Protein AF-I4AQH6-F1 (afdb_monomer)

Structure (mmCIF, N/CA/C/O backbone):
data_AF-I4AQH6-F1
#
_entry.id   AF-I4AQH6-F1
#
loop_
_atom_site.group_PDB
_atom_site.id
_atom_site.type_symbol
_atom_site.label_atom_id
_atom_site.label_alt_id
_atom_site.label_comp_id
_atom_site.label_asym_id
_atom_site.label_entity_id
_atom_site.label_seq_id
_atom_site.pdbx_PDB_ins_code
_atom_site.Cartn_x
_atom_site.Cartn_y
_atom_site.Cartn_z
_atom_site.occupancy
_atom_site.B_iso_or_equiv
_atom_site.auth_seq_id
_atom_site.auth_comp_id
_atom_site.auth_asym_id
_atom_site.auth_atom_id
_atom_site.pdbx_PDB_model_num
ATOM 1 N N . MET A 1 1 ? -13.083 14.950 5.891 1.00 58.75 1 MET A N 1
ATOM 2 C CA . MET A 1 1 ? -11.987 13.967 6.076 1.00 58.75 1 MET A CA 1
ATOM 3 C C . MET A 1 1 ? -12.298 12.579 5.491 1.00 58.75 1 MET A C 1
ATOM 5 O O . MET A 1 1 ? -11.581 12.139 4.607 1.00 58.75 1 MET A O 1
ATOM 9 N N . ILE A 1 2 ? -13.398 11.913 5.881 1.00 62.19 2 ILE A N 1
ATOM 10 C CA . ILE A 1 2 ? -13.753 10.538 5.436 1.00 62.19 2 ILE A CA 1
ATOM 11 C C . ILE A 1 2 ? -13.864 10.368 3.904 1.00 62.19 2 ILE A C 1
ATOM 13 O O . ILE A 1 2 ? -13.381 9.383 3.350 1.00 62.19 2 ILE A O 1
ATOM 17 N N . LYS A 1 3 ? -14.486 11.324 3.201 1.00 75.75 3 LYS A N 1
ATOM 18 C CA . LYS A 1 3 ? -14.618 11.276 1.731 1.00 75.75 3 LYS A CA 1
ATOM 19 C C . LYS A 1 3 ? -13.281 11.512 1.011 1.00 75.75 3 LYS A C 1
ATOM 21 O O . LYS A 1 3 ? -13.058 10.948 -0.052 1.00 75.75 3 LYS A O 1
ATOM 26 N N . PHE A 1 4 ? -12.388 12.285 1.629 1.00 87.19 4 PHE A N 1
ATOM 27 C CA . PHE A 1 4 ? -11.117 12.707 1.046 1.00 87.19 4 PHE A CA 1
ATOM 28 C C . PHE A 1 4 ? -10.113 11.552 0.945 1.00 87.19 4 PHE A C 1
ATOM 30 O O . PHE A 1 4 ? -9.586 11.310 -0.130 1.00 87.19 4 PHE A O 1
ATOM 37 N N . ILE A 1 5 ? -9.939 10.751 2.006 1.00 88.81 5 ILE A N 1
ATOM 38 C CA . ILE A 1 5 ? -9.031 9.583 1.974 1.00 88.81 5 ILE A CA 1
ATOM 39 C C . ILE A 1 5 ? -9.484 8.555 0.934 1.00 88.81 5 ILE A C 1
ATOM 41 O O . ILE A 1 5 ? -8.667 8.014 0.197 1.00 88.81 5 ILE A O 1
ATOM 45 N N . LYS A 1 6 ? -10.797 8.297 0.836 1.00 89.62 6 LYS A N 1
ATOM 46 C CA . LYS A 1 6 ? -11.338 7.402 -0.199 1.00 89.62 6 LYS A CA 1
ATOM 47 C C . LYS A 1 6 ? -10.998 7.921 -1.598 1.00 89.62 6 LYS A C 1
ATOM 49 O O . LYS A 1 6 ? -10.620 7.124 -2.447 1.00 89.62 6 LYS A O 1
ATOM 54 N N . PHE A 1 7 ? -11.159 9.223 -1.823 1.00 93.19 7 PHE A N 1
ATOM 55 C CA . PHE A 1 7 ? -10.843 9.857 -3.098 1.00 93.19 7 PHE A CA 1
ATOM 56 C C . PHE A 1 7 ? -9.350 9.757 -3.428 1.00 93.19 7 PHE A C 1
ATOM 58 O O . PHE A 1 7 ? -9.018 9.274 -4.504 1.00 93.19 7 PHE A O 1
ATOM 65 N N . ILE A 1 8 ? -8.463 10.096 -2.485 1.00 94.50 8 ILE A N 1
ATOM 66 C CA . ILE A 1 8 ? -7.010 9.983 -2.684 1.00 94.50 8 ILE A CA 1
ATOM 67 C C . ILE A 1 8 ? -6.600 8.538 -2.965 1.00 94.50 8 ILE A C 1
ATOM 69 O O . ILE A 1 8 ? -5.790 8.305 -3.851 1.00 94.50 8 ILE A O 1
ATOM 73 N N . TRP A 1 9 ? -7.168 7.560 -2.257 1.00 95.69 9 TRP A N 1
ATOM 74 C CA . TRP A 1 9 ? -6.870 6.149 -2.512 1.00 95.69 9 TRP A CA 1
ATOM 75 C C . TRP A 1 9 ? -7.305 5.699 -3.913 1.00 95.69 9 TRP A C 1
ATOM 77 O O . TRP A 1 9 ? -6.558 5.006 -4.595 1.00 95.69 9 TRP A O 1
ATOM 87 N N . MET A 1 10 ? -8.481 6.122 -4.389 1.00 94.56 10 MET A N 1
ATOM 88 C CA . MET A 1 10 ? -8.888 5.834 -5.772 1.00 94.56 10 MET A CA 1
ATOM 89 C C . MET A 1 10 ? -7.960 6.522 -6.778 1.00 94.56 10 MET A C 1
ATOM 91 O O . MET A 1 10 ? -7.575 5.913 -7.770 1.00 94.56 10 MET A O 1
ATOM 95 N N . PHE A 1 11 ? -7.562 7.765 -6.506 1.00 96.12 11 PHE A N 1
ATOM 96 C CA . PHE A 1 11 ? -6.622 8.484 -7.356 1.00 96.12 11 PHE A CA 1
ATOM 97 C C . PHE A 1 11 ? -5.243 7.811 -7.386 1.00 96.12 11 PHE A C 1
ATOM 99 O O . PHE A 1 11 ? -4.671 7.669 -8.460 1.00 96.12 11 PHE A O 1
ATOM 106 N N . SER A 1 12 ? -4.731 7.322 -6.251 1.00 96.38 12 SER A N 1
ATOM 107 C CA . SER A 1 12 ? -3.444 6.617 -6.211 1.00 96.38 12 SER A CA 1
ATOM 108 C C . SER A 1 12 ? -3.482 5.289 -6.967 1.00 96.38 12 SER A C 1
ATOM 110 O O . SER A 1 12 ? -2.489 4.931 -7.590 1.00 96.38 12 SER A O 1
ATOM 112 N N . MET A 1 13 ? -4.625 4.589 -6.968 1.00 95.62 13 MET A N 1
ATOM 113 C CA . MET A 1 13 ? -4.847 3.399 -7.801 1.00 95.62 13 MET A CA 1
ATOM 114 C C . MET A 1 13 ? -4.785 3.726 -9.295 1.00 95.62 13 MET A C 1
ATOM 116 O O . MET A 1 13 ? -4.137 3.017 -10.062 1.00 95.62 13 MET A O 1
ATOM 120 N N . VAL A 1 14 ? -5.446 4.807 -9.716 1.00 96.44 14 VAL A N 1
ATOM 121 C CA . VAL A 1 14 ? -5.401 5.258 -11.115 1.00 96.44 14 VAL A CA 1
ATOM 122 C C . VAL A 1 14 ? -3.989 5.703 -11.491 1.00 96.44 14 VAL A C 1
ATOM 124 O O . VAL A 1 14 ? -3.516 5.353 -12.566 1.00 96.44 14 VAL A O 1
ATOM 127 N N . ALA A 1 15 ? -3.294 6.411 -10.599 1.00 96.69 15 ALA A N 1
ATOM 128 C CA . ALA A 1 15 ? -1.926 6.862 -10.825 1.00 96.69 15 ALA A CA 1
ATOM 129 C C . ALA A 1 15 ? -0.957 5.685 -11.013 1.00 96.69 15 ALA A C 1
ATOM 131 O O . ALA A 1 15 ? -0.252 5.649 -12.017 1.00 96.69 15 ALA A O 1
ATOM 132 N N . VAL A 1 16 ? -0.969 4.687 -10.116 1.00 96.88 16 VAL A N 1
ATOM 133 C CA . VAL A 1 16 ? -0.085 3.514 -10.255 1.00 96.88 16 VAL A CA 1
ATOM 134 C C . VAL A 1 16 ? -0.420 2.694 -11.500 1.00 96.88 16 VAL A C 1
ATOM 136 O O . VAL A 1 16 ? 0.485 2.201 -12.166 1.00 96.88 16 VAL A O 1
ATOM 139 N N . MET A 1 17 ? -1.702 2.604 -11.872 1.00 96.62 17 MET A N 1
ATOM 140 C CA . MET A 1 17 ? -2.105 1.963 -13.124 1.00 96.62 17 MET A CA 1
ATOM 141 C C . MET A 1 17 ? -1.610 2.742 -14.347 1.00 96.62 17 MET A C 1
ATOM 143 O O . MET A 1 17 ? -1.132 2.142 -15.304 1.00 96.62 17 MET A O 1
ATOM 147 N N . GLY A 1 18 ? -1.691 4.073 -14.311 1.00 96.06 18 GLY A N 1
ATOM 148 C CA . GLY A 1 18 ? -1.161 4.944 -15.356 1.00 96.06 18 GLY A CA 1
ATOM 149 C C . GLY A 1 18 ? 0.347 4.772 -15.534 1.00 96.06 18 GLY A C 1
ATOM 150 O O . GLY A 1 18 ? 0.801 4.611 -16.663 1.00 96.06 18 GLY A O 1
ATOM 151 N N . VAL A 1 19 ? 1.103 4.721 -14.431 1.00 94.81 19 VAL A N 1
ATOM 152 C CA . VAL A 1 19 ? 2.546 4.426 -14.455 1.00 94.81 19 VAL A CA 1
ATOM 153 C C . VAL A 1 19 ? 2.799 3.043 -15.051 1.00 94.81 19 VAL A C 1
ATOM 155 O O . VAL A 1 19 ? 3.571 2.929 -15.991 1.00 94.81 19 VAL A O 1
ATOM 158 N N . LEU A 1 20 ? 2.097 2.000 -14.599 1.00 96.12 20 LEU A N 1
ATOM 159 C CA . LEU A 1 20 ? 2.279 0.644 -15.126 1.00 96.12 20 LEU A CA 1
ATOM 160 C C . LEU A 1 20 ? 1.974 0.538 -16.634 1.00 96.12 20 LEU A C 1
ATOM 162 O O . LEU A 1 20 ? 2.688 -0.145 -17.370 1.00 96.12 20 LEU A O 1
ATOM 166 N N . LEU A 1 21 ? 0.925 1.214 -17.111 1.00 95.62 21 LEU A N 1
ATOM 167 C CA . LEU A 1 21 ? 0.605 1.283 -18.540 1.00 95.62 21 LEU A CA 1
ATOM 168 C C . LEU A 1 21 ? 1.678 2.043 -19.322 1.00 95.62 21 LEU A C 1
ATOM 170 O O . LEU A 1 21 ? 2.024 1.633 -20.427 1.00 95.62 21 LEU A O 1
ATOM 174 N N . TYR A 1 22 ? 2.219 3.116 -18.749 1.00 93.62 22 TYR A N 1
ATOM 175 C CA . TYR A 1 22 ? 3.315 3.875 -19.340 1.00 93.62 22 TYR A CA 1
ATOM 176 C C . TYR A 1 22 ? 4.602 3.043 -19.446 1.00 93.62 22 TYR A C 1
ATOM 178 O O . TYR A 1 22 ? 5.214 3.010 -20.517 1.00 93.62 22 TYR A O 1
ATOM 186 N N . GLU A 1 23 ? 4.952 2.279 -18.406 1.00 91.06 23 GLU A N 1
ATOM 187 C CA . GLU A 1 23 ? 6.053 1.304 -18.442 1.00 91.06 23 GLU A CA 1
ATOM 188 C C . GLU A 1 23 ? 5.858 0.289 -19.578 1.00 91.06 23 GLU A C 1
ATOM 190 O O . GLU A 1 23 ? 6.778 -0.012 -20.342 1.00 91.06 23 GLU A O 1
ATOM 195 N N . ASN A 1 24 ? 4.622 -0.182 -19.769 1.00 91.44 24 ASN A N 1
ATOM 196 C CA . ASN A 1 24 ? 4.276 -1.077 -20.870 1.00 91.44 24 ASN A CA 1
ATOM 197 C C . ASN A 1 24 ? 4.331 -0.412 -22.258 1.00 91.44 24 ASN A C 1
ATOM 199 O O . ASN A 1 24 ? 4.211 -1.092 -23.273 1.00 91.44 24 ASN A O 1
ATOM 203 N N . VAL A 1 25 ? 4.542 0.892 -22.368 1.00 91.12 25 VAL A N 1
ATOM 204 C CA . VAL A 1 25 ? 4.852 1.530 -23.652 1.00 91.12 25 VAL A CA 1
ATOM 205 C C . VAL A 1 25 ? 6.361 1.667 -23.801 1.00 91.12 25 VAL A C 1
ATOM 207 O O . VAL A 1 25 ? 6.904 1.208 -24.804 1.00 91.12 25 VAL A O 1
ATOM 210 N N . ILE A 1 26 ? 7.040 2.209 -22.790 1.00 90.75 26 ILE A N 1
ATOM 211 C CA . ILE A 1 26 ? 8.427 2.669 -22.916 1.00 90.75 26 ILE A CA 1
ATOM 212 C C . ILE A 1 26 ? 9.485 1.575 -22.727 1.00 90.75 26 ILE A C 1
ATOM 214 O O . ILE A 1 26 ? 10.527 1.626 -23.382 1.00 90.75 26 ILE A O 1
ATOM 218 N N . LEU A 1 27 ? 9.233 0.571 -21.881 1.00 91.00 27 LE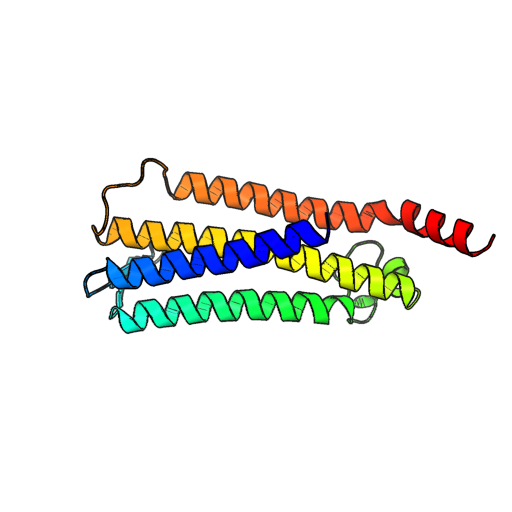U A N 1
ATOM 219 C CA . LEU A 1 27 ? 10.211 -0.485 -21.628 1.00 91.00 27 LEU A CA 1
ATOM 220 C C . LEU A 1 27 ? 10.400 -1.361 -22.869 1.00 91.00 27 LEU A C 1
ATOM 222 O O . LEU A 1 27 ? 9.428 -1.830 -23.479 1.00 91.00 27 LEU A O 1
ATOM 226 N N . GLN A 1 28 ? 11.665 -1.606 -23.207 1.00 88.62 28 GLN A N 1
ATOM 227 C CA . GLN A 1 28 ? 12.066 -2.544 -24.248 1.00 88.62 28 GLN A CA 1
ATOM 228 C C . GLN A 1 28 ? 12.328 -3.925 -23.631 1.00 88.62 28 GLN A C 1
ATOM 230 O O . GLN A 1 28 ? 12.864 -4.010 -22.527 1.00 88.62 28 GLN A O 1
ATOM 235 N N . PRO A 1 29 ? 11.940 -5.022 -24.299 1.00 86.19 29 PRO A N 1
ATOM 236 C CA . PRO A 1 29 ? 12.277 -6.361 -23.842 1.00 86.19 29 PRO A CA 1
ATOM 237 C C . PRO A 1 29 ? 13.769 -6.677 -24.093 1.00 86.19 29 PRO A C 1
ATOM 239 O O . PRO A 1 29 ? 14.292 -6.299 -25.142 1.00 86.19 29 PRO A O 1
ATOM 242 N N . PRO A 1 30 ? 14.441 -7.433 -23.204 1.00 87.25 30 PRO A N 1
ATOM 243 C CA . PRO A 1 30 ? 13.938 -7.953 -21.932 1.00 87.25 30 PRO A CA 1
ATOM 244 C C . PRO A 1 30 ? 13.917 -6.886 -20.827 1.00 87.25 30 PRO A C 1
ATOM 246 O O . PRO A 1 30 ? 14.850 -6.099 -20.693 1.00 87.25 30 PRO A O 1
ATOM 249 N N . VAL A 1 31 ? 12.880 -6.916 -19.986 1.00 90.06 31 VAL A N 1
ATOM 250 C CA . VAL A 1 31 ? 12.809 -6.056 -18.797 1.00 90.06 31 VAL A CA 1
ATOM 251 C C . VAL A 1 31 ? 13.623 -6.702 -17.687 1.00 90.06 31 VAL A C 1
ATOM 253 O O . VAL A 1 31 ? 13.324 -7.816 -17.257 1.00 90.06 31 VAL A O 1
ATOM 256 N N . THR A 1 32 ? 14.651 -6.004 -17.228 1.00 89.62 32 THR A N 1
ATOM 257 C CA . THR A 1 32 ? 15.569 -6.483 -16.199 1.00 89.62 32 THR A CA 1
ATOM 258 C C . THR A 1 32 ? 15.183 -5.918 -14.839 1.00 89.62 32 THR A C 1
ATOM 260 O O . THR A 1 32 ? 15.112 -4.705 -14.661 1.00 89.62 32 THR A O 1
ATOM 263 N N . ILE A 1 33 ? 14.962 -6.795 -13.865 1.00 87.94 33 ILE A N 1
ATOM 264 C CA . ILE A 1 33 ? 14.732 -6.441 -12.465 1.00 87.94 33 ILE A CA 1
ATOM 265 C C . ILE A 1 33 ? 15.972 -6.850 -11.678 1.00 87.94 33 ILE A C 1
ATOM 267 O O . ILE A 1 33 ? 16.341 -8.028 -11.660 1.00 87.94 33 ILE A O 1
ATOM 271 N N . LYS A 1 34 ? 16.614 -5.877 -11.032 1.00 83.62 34 LYS A N 1
ATOM 272 C CA . LYS A 1 34 ? 17.743 -6.109 -10.129 1.00 83.62 34 LYS A CA 1
ATOM 273 C C . LYS A 1 34 ? 17.230 -6.146 -8.694 1.00 83.62 34 LYS A C 1
ATOM 275 O O . LYS A 1 34 ? 16.456 -5.280 -8.288 1.00 83.62 34 LYS A O 1
ATOM 280 N N . ILE A 1 35 ? 17.631 -7.168 -7.944 1.00 78.25 35 ILE A N 1
ATOM 281 C CA . ILE A 1 35 ? 17.373 -7.269 -6.506 1.00 78.25 35 ILE A CA 1
ATOM 282 C C . ILE A 1 35 ? 18.731 -7.226 -5.809 1.00 78.25 35 ILE A C 1
ATOM 284 O O . ILE A 1 35 ? 19.411 -8.249 -5.698 1.00 78.25 35 ILE A O 1
ATOM 288 N N . ASP A 1 36 ? 19.122 -6.019 -5.393 1.00 67.81 36 ASP A N 1
ATOM 289 C CA . ASP A 1 36 ? 20.480 -5.700 -4.932 1.00 67.81 36 ASP A CA 1
ATOM 290 C C . ASP A 1 36 ? 20.944 -6.577 -3.754 1.00 67.81 36 ASP A C 1
ATOM 292 O O . ASP A 1 36 ? 22.102 -6.984 -3.716 1.00 67.81 36 ASP A O 1
ATOM 296 N N . ASP A 1 37 ? 20.037 -6.969 -2.853 1.00 62.16 37 ASP A N 1
ATOM 297 C CA . ASP A 1 37 ? 20.389 -7.722 -1.637 1.00 62.16 37 ASP A CA 1
ATOM 298 C C . ASP A 1 37 ? 20.643 -9.226 -1.858 1.00 62.16 37 ASP A C 1
ATOM 300 O O . ASP A 1 37 ? 21.187 -9.896 -0.982 1.00 62.16 37 ASP A O 1
ATOM 304 N N . ILE A 1 38 ? 20.255 -9.786 -3.011 1.00 61.19 38 ILE A N 1
ATOM 305 C CA . ILE A 1 38 ? 20.351 -11.237 -3.289 1.00 61.19 38 ILE A CA 1
ATOM 306 C C . ILE A 1 38 ? 21.217 -11.516 -4.532 1.00 61.19 38 ILE A C 1
ATOM 308 O O . ILE A 1 38 ? 21.369 -12.662 -4.949 1.00 61.19 38 ILE A O 1
ATOM 312 N N . GLY A 1 39 ? 21.772 -10.473 -5.166 1.00 62.22 39 GLY A N 1
ATOM 313 C CA . GLY A 1 39 ? 22.547 -10.593 -6.409 1.00 62.22 39 GLY A CA 1
ATOM 314 C C . GLY A 1 39 ? 21.744 -11.146 -7.597 1.00 62.22 39 GLY A C 1
ATOM 315 O O . GLY A 1 39 ? 22.322 -11.535 -8.611 1.00 62.22 39 GLY A O 1
ATOM 316 N N . GLY A 1 40 ? 20.415 -11.208 -7.475 1.00 74.75 40 GLY A N 1
ATOM 317 C CA . GLY A 1 40 ? 19.525 -11.778 -8.477 1.00 74.75 40 GLY A CA 1
ATOM 318 C C . GLY A 1 40 ? 19.182 -10.758 -9.555 1.00 74.75 40 GLY A C 1
ATOM 319 O O . GLY A 1 40 ? 18.579 -9.722 -9.268 1.00 74.75 40 GLY A O 1
ATOM 320 N N . VAL A 1 41 ? 19.531 -11.073 -10.802 1.00 82.50 41 VAL A N 1
ATOM 321 C CA . VAL A 1 41 ? 19.076 -10.339 -11.987 1.00 82.50 41 VAL A CA 1
ATOM 322 C C . VAL A 1 41 ? 18.027 -11.192 -12.686 1.00 82.50 41 VAL A C 1
ATOM 324 O O . VAL A 1 41 ? 18.330 -12.270 -13.196 1.00 82.50 41 VAL A O 1
ATOM 327 N N . PHE A 1 42 ? 16.785 -10.718 -12.699 1.00 87.31 42 PHE A N 1
ATOM 328 C CA . PHE A 1 42 ? 15.676 -11.400 -13.358 1.00 87.31 42 PHE A CA 1
ATOM 329 C C . PHE A 1 42 ? 15.344 -10.685 -14.659 1.00 87.31 42 PHE A C 1
ATOM 331 O O . PHE A 1 42 ? 15.014 -9.501 -14.655 1.00 87.31 42 PHE A O 1
ATOM 338 N N . SER A 1 43 ? 15.396 -11.407 -15.773 1.00 89.88 43 SER A N 1
ATOM 339 C CA . SER A 1 43 ? 14.954 -10.898 -17.069 1.00 89.88 43 SER A CA 1
ATOM 340 C C . SER A 1 43 ? 13.569 -11.445 -17.381 1.00 89.88 43 SER A C 1
ATOM 342 O O . SER A 1 43 ? 13.360 -12.656 -17.443 1.00 89.88 43 SER A O 1
ATOM 344 N N . LEU A 1 44 ? 12.611 -10.546 -17.574 1.00 92.31 44 LEU A N 1
ATOM 345 C CA . LEU A 1 44 ? 11.230 -10.878 -17.892 1.00 92.31 44 LEU A CA 1
ATOM 346 C C . LEU A 1 44 ? 10.875 -10.396 -19.296 1.00 92.31 44 LEU A C 1
ATOM 348 O O . LEU A 1 44 ? 11.365 -9.374 -19.783 1.00 92.31 44 LEU A O 1
ATOM 352 N N . SER A 1 45 ? 9.948 -11.111 -19.934 1.00 93.50 45 SER A N 1
ATOM 353 C CA . SER A 1 45 ? 9.233 -10.538 -21.069 1.00 93.50 45 SER A CA 1
ATOM 354 C C . SER A 1 45 ? 8.408 -9.339 -20.594 1.00 93.50 45 SER A C 1
ATOM 356 O O . SER A 1 45 ? 7.956 -9.287 -19.447 1.00 93.50 45 SER A O 1
ATOM 358 N N . LYS A 1 46 ? 8.157 -8.391 -21.494 1.00 91.56 46 LYS A N 1
ATOM 359 C CA . LYS A 1 46 ? 7.356 -7.198 -21.206 1.00 91.56 46 LYS A CA 1
ATOM 360 C C . LYS A 1 46 ? 5.947 -7.531 -20.695 1.00 91.56 46 LYS A C 1
ATOM 362 O O . LYS A 1 46 ? 5.488 -6.952 -19.714 1.00 91.56 46 LYS A O 1
ATOM 367 N N . ASN A 1 47 ? 5.306 -8.536 -21.293 1.00 93.56 47 ASN A N 1
ATOM 368 C CA . ASN A 1 47 ? 3.992 -9.013 -20.858 1.00 93.56 47 ASN A CA 1
ATOM 369 C C . ASN A 1 47 ? 4.060 -9.630 -19.457 1.00 93.56 47 ASN A C 1
ATOM 371 O O . ASN A 1 47 ? 3.228 -9.325 -18.607 1.00 93.56 47 ASN A O 1
ATOM 375 N N . SER A 1 48 ? 5.069 -10.468 -19.194 1.00 93.81 48 SER A N 1
ATOM 376 C CA . SER A 1 48 ? 5.271 -11.069 -17.871 1.00 93.81 48 SER A CA 1
ATOM 377 C C . SER A 1 48 ? 5.488 -10.002 -16.800 1.00 93.81 48 SER A C 1
ATOM 379 O O . SER A 1 48 ? 4.885 -10.090 -15.735 1.00 93.81 48 SER A O 1
ATOM 381 N N . PHE A 1 49 ? 6.289 -8.975 -17.097 1.00 94.31 49 PHE A N 1
ATOM 382 C CA . PHE A 1 49 ? 6.490 -7.822 -16.223 1.00 94.31 49 PHE A CA 1
ATOM 383 C C . PHE A 1 49 ? 5.169 -7.097 -15.929 1.00 94.31 49 PHE A C 1
ATOM 385 O O . PHE A 1 49 ? 4.806 -6.921 -14.766 1.00 94.31 49 PHE A O 1
ATOM 392 N N . PHE A 1 50 ? 4.412 -6.741 -16.970 1.00 95.50 50 PHE A N 1
ATOM 393 C CA . PHE A 1 50 ? 3.143 -6.032 -16.819 1.00 95.50 50 PHE A CA 1
ATOM 394 C C . PHE A 1 50 ? 2.143 -6.810 -15.954 1.00 95.50 50 PHE A C 1
ATOM 396 O O . PHE A 1 50 ? 1.603 -6.270 -14.987 1.00 95.50 50 PHE A O 1
ATOM 403 N N . TYR A 1 51 ? 1.923 -8.094 -16.256 1.00 96.69 51 TYR A N 1
ATOM 404 C CA . TYR A 1 51 ? 0.969 -8.917 -15.511 1.00 96.69 51 TYR A CA 1
ATOM 405 C C . TYR A 1 51 ? 1.426 -9.223 -14.085 1.00 96.69 51 TYR A C 1
ATOM 407 O O . TYR A 1 51 ? 0.580 -9.293 -13.194 1.00 96.69 51 TYR A O 1
ATOM 415 N N . LEU A 1 52 ? 2.734 -9.351 -13.842 1.00 95.44 52 LEU A N 1
ATOM 416 C CA . LEU A 1 52 ? 3.277 -9.508 -12.494 1.00 95.44 52 LEU A CA 1
ATOM 417 C C . LEU A 1 52 ? 2.922 -8.298 -11.623 1.00 95.44 52 LEU A C 1
ATOM 419 O O . LEU A 1 52 ? 2.342 -8.458 -10.550 1.00 95.44 52 LEU A O 1
ATOM 423 N N . PHE A 1 53 ? 3.213 -7.085 -12.091 1.00 95.88 53 PHE A N 1
ATOM 424 C CA . PHE A 1 53 ? 2.926 -5.872 -11.325 1.00 95.88 53 PHE A CA 1
ATOM 425 C C . PHE A 1 53 ? 1.434 -5.578 -11.214 1.00 95.88 53 PHE A C 1
ATOM 427 O O . PHE A 1 53 ? 0.975 -5.164 -10.148 1.00 95.88 53 PHE A O 1
ATOM 434 N N . LEU A 1 54 ? 0.655 -5.860 -12.261 1.00 97.44 54 LEU A N 1
ATOM 435 C CA . LEU A 1 54 ? -0.802 -5.792 -12.190 1.00 97.44 54 LEU A CA 1
ATOM 436 C C . LEU A 1 54 ? -1.338 -6.719 -11.091 1.00 97.44 54 LEU A C 1
ATOM 438 O O . LEU A 1 54 ? -2.150 -6.291 -10.268 1.00 97.44 54 LEU A O 1
ATOM 442 N N . ALA A 1 55 ? -0.852 -7.963 -11.040 1.00 97.56 55 ALA A N 1
ATOM 443 C CA . ALA A 1 55 ? -1.227 -8.918 -10.005 1.00 97.56 55 ALA A CA 1
ATOM 444 C C . ALA A 1 55 ? -0.833 -8.413 -8.611 1.00 97.56 55 ALA A C 1
ATOM 446 O O . ALA A 1 55 ? -1.673 -8.422 -7.715 1.00 97.56 55 ALA A O 1
ATOM 447 N N . VAL A 1 56 ? 0.388 -7.900 -8.428 1.00 96.38 56 VAL A N 1
ATOM 448 C CA . VAL A 1 56 ? 0.841 -7.326 -7.147 1.00 96.38 56 VAL A CA 1
ATOM 449 C C . VAL A 1 56 ? -0.069 -6.179 -6.692 1.00 96.38 56 VAL A C 1
ATOM 451 O O . VAL A 1 56 ? -0.534 -6.187 -5.551 1.00 96.38 56 VAL A O 1
ATOM 454 N N . ILE A 1 57 ? -0.391 -5.226 -7.575 1.00 96.69 57 ILE A N 1
ATOM 455 C CA . ILE A 1 57 ? -1.271 -4.087 -7.257 1.00 96.69 57 ILE A CA 1
ATOM 456 C C . ILE A 1 57 ? -2.658 -4.577 -6.824 1.00 96.69 57 ILE A C 1
ATOM 458 O O . ILE A 1 57 ? -3.180 -4.125 -5.798 1.00 96.69 57 ILE A O 1
ATOM 462 N N . VAL A 1 58 ? -3.252 -5.498 -7.591 1.00 96.75 58 VAL A N 1
ATOM 463 C CA . VAL A 1 58 ? -4.592 -6.042 -7.329 1.00 96.75 58 VAL A CA 1
ATOM 464 C C . VAL A 1 58 ? -4.614 -6.839 -6.029 1.00 96.75 58 VAL A C 1
ATOM 466 O O . VAL A 1 58 ? -5.503 -6.627 -5.205 1.00 96.75 58 VAL A O 1
ATOM 469 N N . VAL A 1 59 ? -3.634 -7.716 -5.815 1.00 97.62 59 VAL A N 1
ATOM 470 C CA . VAL A 1 59 ? -3.550 -8.571 -4.626 1.00 97.62 59 VAL A CA 1
ATOM 471 C C . VAL A 1 59 ? -3.361 -7.730 -3.369 1.00 97.62 59 VAL A C 1
ATOM 473 O O . VAL A 1 59 ? -4.137 -7.883 -2.427 1.00 97.62 59 VAL A O 1
ATOM 476 N N . LEU A 1 60 ? -2.405 -6.796 -3.351 1.00 96.25 60 LEU A N 1
ATOM 477 C CA . LEU A 1 60 ? -2.143 -5.974 -2.166 1.00 96.25 60 LEU A CA 1
ATOM 478 C C . LEU A 1 60 ? -3.340 -5.082 -1.811 1.00 96.25 60 LEU A C 1
ATOM 480 O O . LEU A 1 60 ? -3.755 -5.031 -0.650 1.00 96.25 60 LEU A O 1
ATOM 484 N N . ASN A 1 61 ? -3.956 -4.422 -2.797 1.00 95.81 61 ASN A N 1
ATOM 485 C CA . ASN A 1 61 ? -5.141 -3.602 -2.537 1.00 95.81 61 ASN A CA 1
ATOM 486 C C . ASN A 1 61 ? -6.366 -4.452 -2.171 1.00 95.81 61 ASN A C 1
ATOM 488 O O . ASN A 1 61 ? -7.130 -4.072 -1.281 1.00 95.81 61 ASN A O 1
ATOM 492 N N . GLY A 1 62 ? -6.540 -5.616 -2.798 1.00 96.19 62 GLY A N 1
ATOM 493 C CA . GLY A 1 62 ? -7.589 -6.576 -2.459 1.00 96.19 62 GLY A CA 1
ATOM 494 C C . GLY A 1 62 ? -7.468 -7.067 -1.016 1.00 96.19 62 GLY A C 1
ATOM 495 O O . GLY A 1 62 ? -8.437 -6.993 -0.257 1.00 96.19 62 GLY A O 1
ATOM 496 N N . MET A 1 63 ? -6.264 -7.467 -0.598 1.00 97.06 63 MET A N 1
ATOM 497 C CA . MET A 1 63 ? -5.968 -7.853 0.784 1.00 97.06 63 MET A CA 1
ATOM 498 C C . MET A 1 63 ? -6.302 -6.728 1.767 1.00 97.06 63 MET A C 1
ATOM 500 O O . MET A 1 63 ? -6.955 -6.980 2.777 1.00 97.06 63 MET A O 1
ATOM 504 N N . LEU A 1 64 ? -5.943 -5.476 1.466 1.00 95.62 64 LEU A N 1
ATOM 505 C CA . LEU A 1 64 ? -6.282 -4.335 2.323 1.00 95.62 64 LEU A CA 1
ATOM 506 C C . LEU A 1 64 ? -7.791 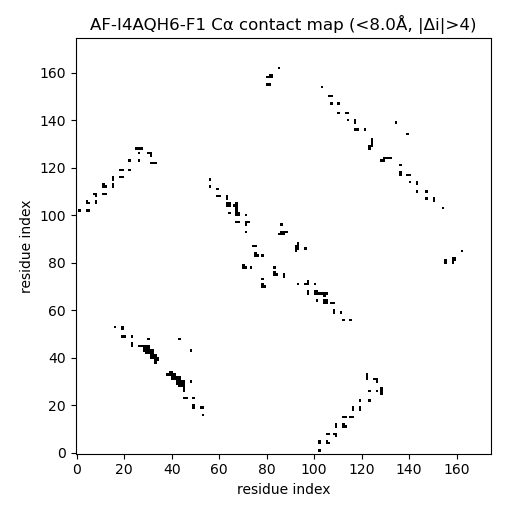-4.093 2.443 1.00 95.62 64 LEU A C 1
ATOM 508 O O . LEU A 1 64 ? -8.271 -3.769 3.531 1.00 95.62 64 LEU A O 1
ATOM 512 N N . LEU A 1 65 ? -8.557 -4.259 1.361 1.00 94.81 65 LEU A N 1
ATOM 513 C CA . LEU A 1 65 ? -10.019 -4.131 1.396 1.00 94.81 65 LEU A CA 1
ATOM 514 C C . LEU A 1 65 ? -10.669 -5.236 2.240 1.00 94.81 65 LEU A C 1
ATOM 516 O O . LEU A 1 65 ? -11.599 -4.958 3.011 1.00 94.81 65 LEU A O 1
ATOM 520 N N . ILE A 1 66 ? -10.158 -6.466 2.126 1.00 95.88 66 ILE A N 1
ATOM 521 C CA . ILE A 1 66 ? -10.586 -7.608 2.940 1.00 95.88 66 ILE A CA 1
ATOM 522 C C . ILE A 1 66 ? -10.251 -7.342 4.409 1.00 95.88 66 ILE A C 1
ATOM 524 O O . ILE A 1 66 ? -11.154 -7.359 5.244 1.00 95.88 66 ILE A O 1
ATOM 528 N N . LEU A 1 67 ? -9.002 -6.992 4.730 1.00 94.81 67 LEU A N 1
ATOM 529 C CA . LEU A 1 67 ? -8.567 -6.648 6.090 1.00 94.81 67 LEU A CA 1
ATOM 530 C C . LEU A 1 67 ? -9.404 -5.513 6.683 1.00 94.81 67 LEU A C 1
ATOM 532 O O . LEU A 1 67 ? -9.850 -5.602 7.827 1.00 94.81 67 LEU A O 1
ATOM 536 N N . GLY A 1 68 ? -9.686 -4.488 5.874 1.00 93.25 68 GLY A N 1
ATOM 537 C CA . GLY A 1 68 ? -10.532 -3.351 6.220 1.00 93.25 68 GLY A CA 1
ATOM 538 C C . GLY A 1 68 ? -11.924 -3.755 6.709 1.00 93.25 68 GLY A C 1
ATOM 539 O O . GLY A 1 68 ? -12.553 -3.024 7.473 1.00 93.25 68 GLY A O 1
ATOM 540 N N . THR A 1 69 ? -12.403 -4.921 6.277 1.00 93.56 69 THR A N 1
ATOM 541 C CA . THR A 1 69 ? -13.731 -5.448 6.593 1.00 93.56 69 THR A CA 1
ATOM 542 C C . THR A 1 69 ? -13.685 -6.542 7.656 1.00 93.56 69 THR A C 1
ATOM 544 O O . THR A 1 69 ? -14.497 -6.512 8.575 1.00 93.56 69 THR A O 1
ATOM 547 N N . VAL A 1 70 ? -12.729 -7.468 7.567 1.00 94.25 70 VAL A N 1
ATOM 548 C CA . VAL A 1 70 ? -12.649 -8.662 8.418 1.00 94.25 70 VAL A CA 1
ATOM 549 C C . VAL A 1 70 ? -12.140 -8.328 9.817 1.00 94.25 70 VAL A C 1
ATOM 551 O O . VAL A 1 70 ? -12.753 -8.747 10.798 1.00 94.25 70 VAL A O 1
ATOM 554 N N . VAL A 1 71 ? -11.077 -7.528 9.953 1.00 92.81 71 VAL A N 1
ATOM 555 C CA . VAL A 1 71 ? -10.485 -7.243 11.275 1.00 92.81 71 VAL A CA 1
ATOM 556 C C . VAL A 1 71 ? -11.504 -6.604 12.231 1.00 92.81 71 VAL A C 1
ATOM 558 O O . VAL A 1 71 ? -11.657 -7.094 13.350 1.00 92.81 71 VAL A O 1
ATOM 561 N N . PRO A 1 72 ? -12.309 -5.606 11.814 1.00 91.25 72 PRO A N 1
ATOM 562 C CA . PRO A 1 72 ? -13.367 -5.048 12.653 1.00 91.25 72 PRO A CA 1
ATOM 563 C C . PRO A 1 72 ? -14.517 -5.997 12.978 1.00 91.25 72 PRO A C 1
ATOM 565 O O . PRO A 1 72 ? -15.389 -5.609 13.750 1.00 91.25 72 PRO A O 1
ATOM 568 N N . THR A 1 73 ? -14.579 -7.202 12.409 1.00 90.25 73 THR A N 1
ATOM 569 C CA . THR A 1 73 ? -15.592 -8.227 12.734 1.00 90.25 73 THR A CA 1
ATOM 570 C C . THR A 1 73 ? -15.089 -9.288 13.713 1.00 90.25 73 THR A C 1
ATOM 572 O O . THR A 1 73 ? -15.895 -10.030 14.261 1.00 90.25 73 THR A O 1
ATOM 575 N N . LEU A 1 74 ? -13.791 -9.295 14.037 1.00 92.12 74 LEU A N 1
ATOM 576 C CA . LEU A 1 74 ? -13.198 -10.279 14.945 1.00 92.12 74 LEU A CA 1
ATOM 577 C C . LEU A 1 74 ? -13.696 -10.157 16.397 1.00 92.12 74 LEU A C 1
ATOM 579 O O . LEU A 1 74 ? -13.866 -9.043 16.895 1.00 92.12 74 LEU A O 1
ATOM 583 N N . PRO A 1 75 ? -13.872 -11.258 17.142 1.00 91.44 75 PRO A N 1
ATOM 584 C CA . PRO A 1 75 ? -14.196 -11.201 18.568 1.00 91.44 75 PRO A CA 1
ATOM 585 C C . PRO A 1 75 ? -13.262 -10.267 19.349 1.00 91.44 75 PRO A C 1
ATOM 587 O O . PRO A 1 75 ? -12.103 -10.095 18.974 1.00 9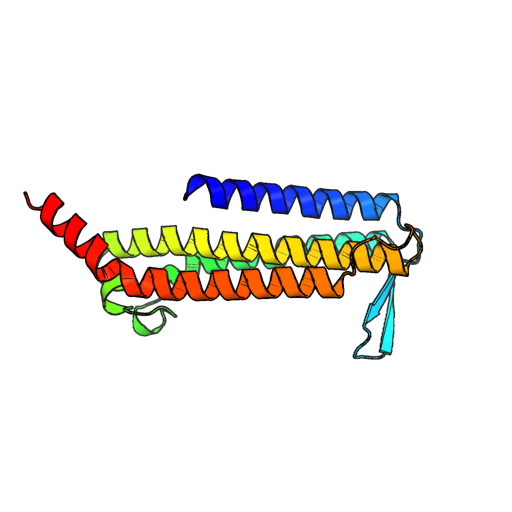1.44 75 PRO A O 1
ATOM 590 N N . GLU A 1 76 ? -13.754 -9.677 20.445 1.00 90.81 76 GLU A N 1
ATOM 591 C CA . GLU A 1 76 ? -13.030 -8.651 21.215 1.00 90.81 76 GLU A CA 1
ATOM 592 C C . GLU A 1 76 ? -11.561 -9.021 21.472 1.00 90.81 76 GLU A C 1
ATOM 594 O O . GLU A 1 76 ? -10.675 -8.202 21.242 1.00 90.81 76 GLU A O 1
ATOM 599 N N . GLN A 1 77 ? -11.308 -10.259 21.898 1.00 91.56 77 GLN A N 1
ATOM 600 C CA . GLN A 1 77 ? -9.978 -10.764 22.244 1.00 91.56 77 GLN A CA 1
ATOM 601 C C . GLN A 1 77 ? -8.950 -10.688 21.104 1.00 91.56 77 GLN A C 1
ATOM 603 O O . GLN A 1 77 ? -7.761 -10.548 21.381 1.00 91.56 77 GLN A O 1
ATOM 608 N N . PHE A 1 78 ? -9.403 -10.720 19.847 1.00 92.25 78 PHE A N 1
ATOM 609 C CA . PHE A 1 78 ? -8.559 -10.719 18.649 1.00 92.25 78 PHE A CA 1
ATOM 610 C C . PHE A 1 78 ? -8.484 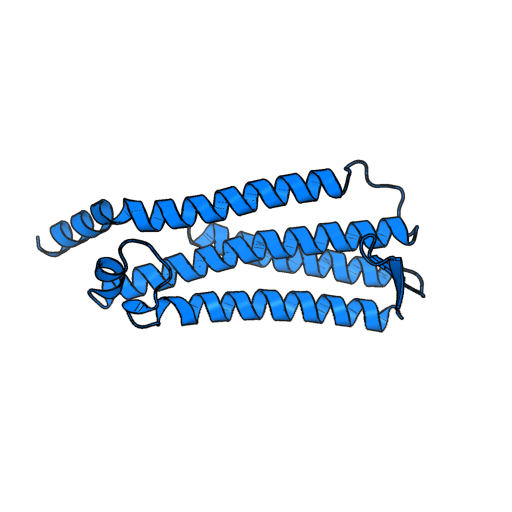-9.356 17.954 1.00 92.25 78 PHE A C 1
ATOM 612 O O . PHE A 1 78 ? -7.831 -9.238 16.922 1.00 92.25 78 PHE A O 1
ATOM 619 N N . LEU A 1 79 ? -9.147 -8.321 18.480 1.00 90.44 79 LEU A N 1
ATOM 620 C CA . LEU A 1 79 ? -9.065 -6.983 17.902 1.00 90.44 79 LEU A CA 1
ATOM 621 C C . LEU A 1 79 ? -7.678 -6.368 18.172 1.00 90.44 79 LEU A C 1
ATOM 623 O O . LEU A 1 79 ? -7.362 -6.096 19.335 1.00 90.44 79 LEU A O 1
ATOM 627 N N . PRO A 1 80 ? -6.872 -6.069 17.132 1.00 87.81 80 PRO A N 1
ATOM 628 C CA . PRO A 1 80 ? -5.512 -5.550 17.282 1.00 87.81 80 PRO A CA 1
ATOM 629 C C . PRO A 1 80 ? -5.517 -4.027 17.493 1.00 87.81 80 PRO A C 1
ATOM 631 O O . PRO A 1 80 ? -4.833 -3.279 16.798 1.00 87.81 80 PRO A O 1
ATOM 634 N N . ILE A 1 81 ? -6.350 -3.542 18.416 1.00 88.31 81 ILE A N 1
ATOM 635 C CA . ILE A 1 81 ? -6.516 -2.115 18.707 1.00 88.31 81 ILE A CA 1
ATOM 636 C C . ILE A 1 81 ? -6.589 -1.869 20.218 1.00 88.31 81 ILE A C 1
ATOM 638 O O . ILE A 1 81 ? -7.088 -2.712 20.974 1.00 88.31 81 ILE A O 1
ATOM 642 N N . PRO A 1 82 ? -6.154 -0.689 20.687 1.00 85.62 82 PRO A N 1
ATOM 643 C CA . PRO A 1 82 ? -6.324 -0.300 22.076 1.00 85.62 82 PRO A CA 1
ATOM 644 C C . PRO A 1 82 ? -7.812 -0.191 22.428 1.00 85.62 82 PRO A C 1
ATOM 646 O O . PRO A 1 82 ? -8.668 0.061 21.578 1.00 85.62 82 PRO A O 1
ATOM 649 N N . LYS A 1 83 ? -8.131 -0.352 23.718 1.00 85.69 83 LYS A N 1
ATOM 650 C CA . LYS A 1 83 ? -9.500 -0.212 24.251 1.00 85.69 83 LYS A CA 1
ATOM 651 C C . LYS A 1 83 ? -10.527 -1.127 23.552 1.00 85.69 83 LYS A C 1
ATOM 653 O O . LYS A 1 83 ? -11.692 -0.758 23.423 1.00 85.69 83 LYS A O 1
ATOM 658 N N . ARG A 1 84 ? -10.129 -2.343 23.157 1.00 89.25 84 ARG A N 1
ATOM 659 C CA . ARG A 1 84 ? -10.978 -3.351 22.482 1.00 89.25 84 ARG A CA 1
ATOM 660 C C . ARG A 1 84 ? -12.374 -3.549 23.101 1.00 89.25 84 ARG A C 1
ATOM 662 O O . ARG A 1 84 ? -13.353 -3.528 22.362 1.00 89.25 84 ARG A O 1
ATOM 669 N N . LYS A 1 85 ? -12.482 -3.598 24.439 1.00 88.31 85 LYS A N 1
ATOM 670 C CA . LYS A 1 85 ? -13.758 -3.676 25.191 1.00 88.31 85 LYS A CA 1
ATOM 671 C C . LYS A 1 85 ? -14.757 -2.589 24.802 1.00 88.31 85 LYS A C 1
ATOM 673 O O . LYS A 1 85 ? -15.949 -2.836 24.688 1.00 88.31 85 LYS A O 1
ATOM 678 N N . PHE A 1 86 ? -14.272 -1.364 24.612 1.00 87.44 86 PHE A N 1
ATOM 679 C CA . PHE A 1 86 ? -15.113 -0.232 24.244 1.00 87.44 86 PHE A CA 1
ATOM 680 C C . PHE A 1 86 ? -15.610 -0.354 22.801 1.00 87.44 86 PHE A C 1
ATOM 682 O O . PHE A 1 86 ? -16.798 -0.180 22.548 1.00 87.44 86 PHE A O 1
ATOM 689 N N . TRP A 1 87 ? -14.720 -0.706 21.872 1.00 86.81 87 TRP A N 1
ATOM 690 C CA . TRP A 1 87 ? -15.045 -0.846 20.450 1.00 86.81 87 TRP A CA 1
ATOM 691 C C . TRP A 1 87 ? -15.925 -2.063 20.138 1.00 86.81 87 TRP A C 1
ATOM 693 O O . TRP A 1 87 ? -16.629 -2.071 19.130 1.00 86.81 87 TRP A O 1
ATOM 703 N N . ALA A 1 88 ? -15.903 -3.079 21.002 1.00 88.81 88 ALA A N 1
ATOM 704 C CA . ALA A 1 88 ? -16.746 -4.266 20.908 1.00 88.81 88 ALA A CA 1
ATOM 705 C C . ALA A 1 88 ? -18.057 -4.166 21.711 1.00 88.81 88 ALA A C 1
ATOM 707 O O . ALA A 1 88 ? -18.849 -5.102 21.676 1.00 88.81 88 ALA A O 1
ATOM 708 N N . LYS A 1 89 ? -18.306 -3.054 22.419 1.00 87.44 89 LYS A N 1
ATOM 709 C CA . LYS A 1 89 ? -19.386 -2.949 23.411 1.00 87.44 89 LYS A CA 1
ATOM 710 C C . LYS A 1 89 ? -20.790 -3.069 22.819 1.00 87.44 89 LYS A C 1
ATOM 712 O O . LYS A 1 89 ? -21.669 -3.646 23.447 1.00 87.44 89 LYS A O 1
ATOM 717 N N . ASN A 1 90 ? -21.038 -2.439 21.672 1.00 88.38 90 ASN A N 1
ATOM 718 C CA . ASN A 1 90 ? -22.357 -2.424 21.040 1.00 88.38 90 ASN A CA 1
ATOM 719 C C . ASN A 1 90 ? -22.254 -2.246 19.520 1.00 88.38 90 ASN A C 1
ATOM 721 O O . ASN A 1 90 ? -21.204 -1.892 18.986 1.00 88.38 90 ASN A O 1
ATOM 725 N N . GLN A 1 91 ? -23.369 -2.443 18.816 1.00 87.56 91 GLN A N 1
ATOM 726 C CA . GLN A 1 91 ? -23.406 -2.350 17.356 1.00 87.56 91 GLN A CA 1
ATOM 727 C C . GLN A 1 91 ? -22.982 -0.967 16.832 1.00 87.56 91 GLN A C 1
ATOM 729 O O . GLN A 1 91 ? -22.278 -0.892 15.829 1.00 87.56 91 GLN A O 1
ATOM 734 N N . ALA A 1 92 ? -23.333 0.125 17.519 1.00 87.25 92 ALA A N 1
ATOM 735 C CA . ALA A 1 92 ? -22.973 1.481 17.097 1.00 87.25 92 ALA A CA 1
ATOM 736 C C . ALA A 1 92 ? -21.449 1.725 17.119 1.00 87.25 92 ALA A C 1
ATOM 738 O O . ALA A 1 92 ? -20.867 2.166 16.125 1.00 87.25 92 ALA A O 1
ATOM 739 N N . THR A 1 93 ? -20.781 1.382 18.225 1.00 86.94 93 THR A N 1
ATOM 740 C CA . THR A 1 93 ? -19.312 1.474 18.360 1.00 86.94 93 THR A CA 1
ATOM 741 C C . THR A 1 93 ? -18.599 0.543 17.387 1.00 86.94 93 THR A C 1
ATOM 743 O O . THR A 1 93 ? -17.579 0.920 16.805 1.00 86.94 9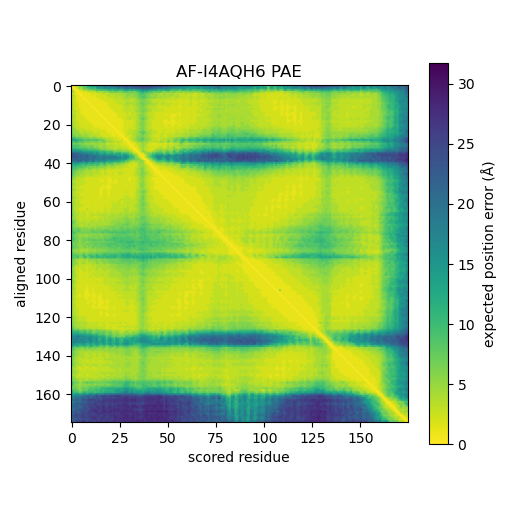3 THR A O 1
ATOM 746 N N . ARG A 1 94 ? -19.185 -0.627 17.121 1.00 89.25 94 ARG A N 1
ATOM 747 C CA . ARG A 1 94 ? -18.675 -1.587 16.146 1.00 89.25 94 ARG A CA 1
ATOM 748 C C . ARG A 1 94 ? -18.733 -1.074 14.710 1.00 89.25 94 ARG A C 1
ATOM 750 O O . ARG A 1 94 ? -17.763 -1.210 13.967 1.00 89.25 94 ARG A O 1
ATOM 757 N N . GLN A 1 95 ? -19.837 -0.440 14.323 1.00 89.69 95 GLN A N 1
ATOM 758 C CA . GLN A 1 95 ? -19.977 0.187 13.007 1.00 89.69 95 GLN A CA 1
ATOM 759 C C . GLN A 1 95 ? -19.020 1.372 12.841 1.00 89.69 95 GLN A C 1
ATOM 761 O O . GLN A 1 95 ? -18.422 1.548 11.777 1.00 89.69 95 GLN A O 1
ATOM 766 N N . LEU A 1 96 ? -18.809 2.154 13.904 1.00 88.56 96 LEU A N 1
ATOM 767 C CA . LEU A 1 96 ? -17.825 3.235 13.898 1.00 88.56 96 LEU A CA 1
ATOM 768 C C . LEU A 1 96 ? -16.391 2.701 13.740 1.00 88.56 96 LEU A C 1
ATOM 770 O O . LEU A 1 96 ? -15.629 3.237 12.932 1.00 88.56 96 LEU A O 1
ATOM 774 N N . LEU A 1 97 ? -16.044 1.624 14.454 1.00 90.12 97 LEU A N 1
ATOM 775 C CA . LEU A 1 97 ? -14.775 0.910 14.297 1.00 90.12 97 LEU A CA 1
ATOM 776 C C . LEU A 1 97 ? -14.593 0.443 12.848 1.00 90.12 97 LEU A C 1
ATOM 778 O O . LEU A 1 97 ? -13.589 0.787 12.230 1.00 90.12 97 LEU A O 1
ATOM 782 N N . LEU A 1 98 ? -15.576 -0.266 12.282 1.00 91.88 98 LEU A N 1
ATOM 783 C CA . LEU A 1 98 ? -15.542 -0.744 10.896 1.00 91.88 98 LEU A CA 1
ATOM 784 C C . LEU A 1 98 ? -15.299 0.403 9.910 1.00 91.88 98 LEU A C 1
ATOM 786 O O . LEU A 1 98 ? -14.422 0.320 9.052 1.00 91.88 98 LEU A O 1
ATOM 790 N N . LYS A 1 99 ? -16.048 1.500 10.046 1.00 90.38 99 LYS A N 1
ATOM 791 C CA . LYS A 1 99 ? -15.918 2.673 9.177 1.00 90.38 99 LYS A CA 1
ATOM 792 C C . LYS A 1 99 ? -14.518 3.286 9.248 1.00 90.38 99 LYS A C 1
ATOM 794 O O . LYS A 1 99 ? -13.932 3.570 8.205 1.00 90.38 99 LYS A O 1
ATOM 799 N N . ASN A 1 100 ? -13.980 3.473 10.451 1.00 89.50 100 ASN A N 1
ATOM 800 C CA . ASN A 1 100 ? -12.660 4.070 10.650 1.00 89.50 100 ASN A CA 1
ATOM 801 C C . ASN A 1 100 ? -11.537 3.136 10.178 1.00 89.50 100 ASN A C 1
ATOM 803 O O . ASN A 1 100 ? -10.603 3.578 9.514 1.00 89.50 100 ASN A O 1
ATOM 807 N N . PHE A 1 101 ? -11.661 1.836 10.437 1.00 92.00 101 PHE A N 1
ATOM 808 C CA . PHE A 1 101 ? -10.679 0.834 10.029 1.00 92.00 101 PHE A CA 1
ATOM 809 C C . PHE A 1 101 ? -10.628 0.659 8.499 1.00 92.00 101 PHE A C 1
ATOM 811 O O . PHE A 1 101 ? -9.546 0.590 7.912 1.00 92.00 101 PHE A O 1
ATOM 818 N N . LYS A 1 102 ? -11.782 0.712 7.814 1.00 93.06 102 LYS A N 1
ATOM 819 C CA . LYS A 1 102 ? -11.856 0.764 6.338 1.00 93.06 102 LYS A CA 1
ATOM 820 C C . LYS A 1 102 ? -11.166 1.989 5.740 1.00 93.06 102 LYS A C 1
ATOM 822 O O . LYS A 1 102 ? -10.710 1.944 4.602 1.00 93.06 102 LYS A O 1
ATOM 827 N N . LEU A 1 103 ? -11.142 3.113 6.451 1.00 91.62 103 LEU A N 1
ATOM 828 C CA . LEU A 1 103 ? -10.449 4.318 5.987 1.00 91.62 103 LEU A CA 1
ATOM 829 C C . LEU A 1 103 ? -8.953 4.229 6.237 1.00 91.62 103 LEU A C 1
ATOM 831 O O . LEU A 1 103 ? -8.168 4.611 5.377 1.00 91.62 103 LEU A O 1
ATOM 835 N N . TRP A 1 104 ? -8.569 3.693 7.388 1.00 93.06 104 TRP A N 1
ATOM 836 C CA . TRP A 1 104 ? -7.173 3.480 7.724 1.00 93.06 104 TRP A CA 1
ATOM 837 C C . TRP A 1 104 ? -6.470 2.534 6.744 1.00 93.06 104 TRP A C 1
ATOM 839 O O . TRP A 1 104 ? -5.403 2.876 6.237 1.00 93.06 104 TRP A O 1
ATOM 849 N N . THR A 1 105 ? -7.107 1.409 6.405 1.00 94.88 105 THR A N 1
ATOM 850 C CA . THR A 1 105 ? -6.599 0.451 5.404 1.00 94.88 105 THR A CA 1
ATOM 851 C C . THR A 1 105 ? -6.469 1.067 4.011 1.00 94.88 105 THR A C 1
ATOM 853 O O . THR A 1 105 ? -5.477 0.825 3.333 1.00 94.88 105 THR A O 1
ATOM 856 N N . LYS A 1 106 ? -7.395 1.946 3.601 1.00 94.69 106 LYS A N 1
ATOM 857 C CA . LYS A 1 106 ? -7.234 2.750 2.372 1.00 94.69 106 LYS A CA 1
ATOM 858 C C . LYS A 1 106 ? -6.049 3.706 2.451 1.00 94.69 106 LYS A C 1
ATOM 860 O O . LYS A 1 106 ? -5.353 3.882 1.460 1.00 94.69 106 LYS A O 1
ATOM 865 N N . GLY A 1 107 ? -5.811 4.295 3.622 1.00 94.31 107 GLY A N 1
ATOM 866 C CA . GLY A 1 107 ? -4.614 5.086 3.890 1.00 94.31 107 GLY A CA 1
ATOM 867 C C . GLY A 1 107 ? -3.335 4.287 3.643 1.00 94.31 107 GLY A C 1
ATOM 868 O O . GLY A 1 107 ? -2.487 4.736 2.884 1.00 94.31 107 GLY A O 1
ATOM 869 N N . ILE A 1 108 ? -3.247 3.063 4.176 1.00 95.62 108 ILE A N 1
ATOM 870 C CA . ILE A 1 108 ? -2.127 2.147 3.893 1.00 95.62 108 ILE A CA 1
ATOM 871 C C . ILE A 1 108 ? -2.014 1.873 2.387 1.00 95.62 108 ILE A C 1
ATOM 873 O O . ILE A 1 108 ? -0.919 1.937 1.836 1.00 95.62 108 ILE A O 1
ATOM 877 N N . GLY A 1 109 ? -3.140 1.647 1.707 1.00 96.69 109 GLY A N 1
ATOM 878 C CA . GLY A 1 109 ? -3.168 1.427 0.258 1.00 96.69 109 GLY A CA 1
ATOM 879 C C . GLY A 1 109 ? -2.582 2.586 -0.550 1.00 96.69 109 GLY A C 1
ATOM 880 O O . GLY A 1 109 ? -1.924 2.349 -1.557 1.00 96.69 109 GLY A O 1
ATOM 881 N N . ILE A 1 110 ? -2.743 3.836 -0.094 1.00 96.75 110 ILE A N 1
ATOM 882 C CA . ILE A 1 110 ? -2.094 4.996 -0.725 1.00 96.75 110 ILE A CA 1
ATOM 883 C C . ILE A 1 110 ? -0.571 4.842 -0.680 1.00 96.75 110 ILE A C 1
ATOM 885 O O . ILE A 1 110 ? 0.074 4.988 -1.714 1.00 96.75 110 ILE A O 1
ATOM 889 N N . PHE A 1 111 ? -0.007 4.506 0.483 1.00 96.88 111 PHE A N 1
ATOM 890 C CA . PHE A 1 111 ? 1.438 4.322 0.637 1.00 96.88 111 PHE A CA 1
ATOM 891 C C . PHE A 1 111 ? 1.962 3.129 -0.163 1.00 96.88 111 PHE A C 1
ATOM 893 O O . PHE A 1 111 ? 2.992 3.260 -0.814 1.00 96.88 111 PHE A O 1
ATOM 900 N N . ILE A 1 112 ? 1.238 2.004 -0.188 1.00 96.38 112 ILE A N 1
ATOM 901 C CA . ILE A 1 112 ? 1.602 0.850 -1.026 1.00 96.38 112 ILE A CA 1
ATOM 902 C C . ILE A 1 112 ? 1.668 1.253 -2.502 1.00 96.38 112 ILE A C 1
ATOM 904 O O . ILE A 1 112 ? 2.663 0.977 -3.164 1.00 96.38 112 ILE A O 1
ATOM 908 N N . ASN A 1 113 ? 0.649 1.950 -3.011 1.00 97.19 113 ASN A N 1
ATOM 909 C CA . ASN A 1 113 ? 0.636 2.397 -4.404 1.00 97.19 113 ASN A CA 1
ATOM 910 C C . ASN A 1 113 ? 1.794 3.364 -4.698 1.00 97.19 113 ASN A C 1
ATOM 912 O O . ASN A 1 113 ? 2.403 3.273 -5.760 1.00 97.19 113 ASN A O 1
ATOM 916 N N . LEU A 1 114 ? 2.135 4.252 -3.755 1.00 95.88 114 LEU A N 1
ATOM 917 C CA . LEU A 1 114 ? 3.303 5.128 -3.872 1.00 95.88 114 LEU A CA 1
ATOM 918 C C . LEU A 1 114 ? 4.609 4.326 -3.942 1.00 95.88 114 LEU A C 1
ATOM 920 O O . LEU A 1 114 ? 5.399 4.573 -4.846 1.00 95.88 114 LEU A O 1
ATOM 924 N N . PHE A 1 115 ? 4.821 3.341 -3.063 1.00 95.31 115 PHE A N 1
ATOM 925 C CA . PHE A 1 115 ? 6.008 2.479 -3.114 1.00 95.31 115 PHE A CA 1
ATOM 926 C C . PHE A 1 115 ? 6.125 1.725 -4.436 1.00 95.31 115 PHE A C 1
ATOM 928 O O . PHE A 1 115 ? 7.205 1.692 -5.019 1.00 95.31 115 PHE A O 1
ATOM 935 N N . ILE A 1 116 ? 5.018 1.167 -4.934 1.00 95.44 116 ILE A N 1
ATOM 936 C CA . ILE A 1 116 ? 5.003 0.479 -6.229 1.00 95.44 116 ILE A CA 1
ATOM 937 C C . ILE A 1 116 ? 5.400 1.446 -7.347 1.00 95.44 116 ILE A C 1
ATOM 939 O O . ILE A 1 116 ? 6.228 1.088 -8.174 1.00 95.44 116 ILE A O 1
ATOM 943 N N . MET A 1 117 ? 4.870 2.675 -7.362 1.00 94.69 117 MET A N 1
ATOM 944 C CA . MET A 1 117 ? 5.258 3.674 -8.366 1.00 94.69 117 MET A CA 1
ATOM 945 C C . MET A 1 117 ? 6.744 4.026 -8.292 1.00 94.69 117 MET A C 1
ATOM 947 O O . MET A 1 117 ? 7.396 4.065 -9.330 1.00 94.69 117 MET A O 1
ATOM 951 N N . VAL A 1 118 ? 7.293 4.248 -7.092 1.00 92.75 118 VAL A N 1
ATOM 952 C CA . VAL A 1 118 ? 8.733 4.516 -6.936 1.00 92.75 118 VAL A CA 1
ATOM 953 C C . VAL A 1 118 ? 9.557 3.349 -7.466 1.00 92.75 118 VAL A C 1
ATOM 955 O O . VAL A 1 118 ? 10.518 3.566 -8.195 1.00 92.75 118 VAL A O 1
ATOM 958 N N . TYR A 1 119 ? 9.148 2.120 -7.157 1.00 92.12 119 TYR A N 1
ATOM 959 C CA . TYR A 1 119 ? 9.849 0.927 -7.611 1.00 92.12 119 TYR A CA 1
ATOM 960 C C . TYR A 1 119 ? 9.764 0.727 -9.132 1.00 92.12 119 TYR A C 1
ATOM 962 O O . TYR A 1 119 ? 10.772 0.417 -9.759 1.00 92.12 119 TYR A O 1
ATOM 970 N N . LEU A 1 120 ? 8.602 0.970 -9.749 1.00 92.44 120 LEU A N 1
ATOM 971 C CA . LEU A 1 120 ? 8.446 0.941 -11.209 1.00 92.44 120 LEU A CA 1
ATOM 972 C C . LEU A 1 120 ? 9.366 1.962 -11.892 1.00 92.44 120 LEU A C 1
ATOM 974 O O . LEU A 1 120 ? 10.088 1.602 -12.817 1.00 92.44 120 LEU A O 1
ATOM 978 N N . VAL A 1 121 ? 9.425 3.192 -11.372 1.00 90.25 121 VAL A N 1
ATOM 979 C CA . VAL A 1 121 ? 10.332 4.234 -11.884 1.00 90.25 121 VAL A CA 1
ATOM 980 C C . VAL A 1 121 ? 11.803 3.839 -11.704 1.00 90.25 121 VAL A C 1
ATOM 982 O O . VAL A 1 121 ? 12.623 4.099 -12.581 1.00 90.25 121 VAL A O 1
ATOM 985 N N . SER A 1 122 ? 12.170 3.181 -10.601 1.00 89.19 122 SER A N 1
ATOM 986 C CA . SER A 1 122 ? 13.527 2.642 -10.434 1.00 89.19 122 SER A CA 1
ATOM 987 C C . SER A 1 122 ? 13.870 1.621 -11.520 1.00 89.19 122 SER A C 1
ATOM 989 O O . SER A 1 122 ? 14.918 1.740 -12.153 1.00 89.19 122 SER A O 1
ATOM 991 N N . ILE A 1 123 ? 12.961 0.684 -11.808 1.00 90.88 123 ILE A N 1
ATOM 992 C CA . ILE A 1 123 ? 13.139 -0.304 -12.883 1.00 90.88 123 ILE A CA 1
ATOM 993 C C . ILE A 1 123 ? 13.284 0.395 -14.238 1.00 90.88 123 ILE A C 1
ATOM 995 O O . ILE A 1 123 ? 14.143 0.018 -15.036 1.00 90.88 123 ILE A O 1
ATOM 999 N N . GLN A 1 124 ? 12.497 1.437 -14.493 1.00 89.50 124 GLN A N 1
ATOM 1000 C CA . GLN A 1 124 ? 12.582 2.236 -15.712 1.00 89.50 124 GLN A CA 1
ATOM 1001 C C . GLN A 1 124 ? 13.979 2.839 -15.923 1.00 89.50 124 GLN A C 1
ATOM 1003 O O . GLN A 1 124 ? 14.549 2.743 -17.015 1.00 89.50 124 GLN A O 1
ATOM 1008 N N . ILE A 1 125 ? 14.547 3.431 -14.870 1.00 87.81 125 ILE A N 1
ATOM 1009 C CA . ILE A 1 125 ? 15.892 4.021 -14.881 1.00 87.81 125 ILE A CA 1
ATOM 1010 C C . ILE A 1 125 ? 16.951 2.935 -15.099 1.00 87.81 125 ILE A C 1
ATOM 1012 O O . ILE A 1 125 ? 17.852 3.114 -15.920 1.00 87.81 125 ILE A O 1
ATOM 1016 N N . ASP A 1 126 ? 16.828 1.799 -14.413 1.00 87.75 126 ASP A N 1
ATOM 1017 C CA . ASP A 1 126 ? 17.789 0.696 -14.504 1.00 87.75 126 ASP A CA 1
ATOM 1018 C C . ASP A 1 126 ? 17.806 0.018 -15.878 1.00 87.75 126 ASP A C 1
ATOM 1020 O O . ASP A 1 126 ? 18.843 -0.504 -16.293 1.00 87.75 126 ASP A O 1
ATOM 1024 N N . ASN A 1 127 ? 16.680 0.054 -16.596 1.00 89.31 127 ASN A N 1
ATOM 1025 C CA . ASN A 1 127 ? 16.556 -0.429 -17.973 1.00 89.31 127 ASN A CA 1
ATOM 1026 C C . ASN A 1 127 ? 16.897 0.645 -19.021 1.00 89.31 127 ASN A C 1
ATOM 1028 O O . ASN A 1 127 ? 16.741 0.407 -20.216 1.00 89.31 127 ASN A O 1
ATOM 1032 N N . GLY A 1 128 ? 17.357 1.830 -18.600 1.00 85.25 128 GLY A N 1
ATOM 1033 C CA . GLY A 1 128 ? 17.785 2.904 -19.499 1.00 85.25 128 GLY A CA 1
ATOM 1034 C C . GLY A 1 128 ? 16.655 3.548 -20.307 1.00 85.25 128 GLY A C 1
ATOM 1035 O O . GLY A 1 128 ? 16.928 4.247 -21.280 1.00 85.25 128 GLY A O 1
ATOM 1036 N N . ALA A 1 129 ? 15.394 3.331 -19.921 1.00 84.19 129 ALA A N 1
ATOM 1037 C CA . ALA A 1 129 ? 14.231 3.834 -20.651 1.00 84.19 129 ALA A CA 1
ATOM 1038 C C . ALA A 1 129 ? 14.010 5.345 -20.456 1.00 84.19 129 ALA A C 1
ATOM 1040 O O . ALA A 1 129 ? 13.383 5.993 -21.292 1.00 84.19 129 ALA A O 1
ATOM 1041 N N . THR A 1 130 ? 14.558 5.924 -19.385 1.00 79.75 130 THR A N 1
ATOM 1042 C CA . THR A 1 130 ? 14.554 7.370 -19.124 1.00 79.75 130 THR A CA 1
ATOM 1043 C C . THR A 1 130 ? 15.862 7.839 -18.497 1.00 79.75 130 THR A C 1
ATOM 1045 O O . THR A 1 130 ? 16.504 7.072 -17.775 1.00 79.75 130 THR A O 1
ATOM 1048 N N . PRO A 1 131 ? 16.248 9.114 -18.705 1.00 71.06 131 PRO A N 1
ATOM 1049 C CA . PRO A 1 131 ? 17.351 9.717 -17.968 1.00 71.06 131 PRO A CA 1
ATOM 1050 C C . PRO A 1 131 ? 17.087 9.657 -16.458 1.00 71.06 131 PRO A C 1
ATOM 1052 O O . PRO A 1 131 ? 15.936 9.683 -16.017 1.00 71.06 131 PRO A O 1
ATOM 1055 N N . LYS A 1 132 ? 18.166 9.575 -15.667 1.00 68.50 132 LYS A N 1
ATOM 1056 C CA . LYS A 1 132 ? 18.083 9.497 -14.202 1.00 68.50 132 LYS A CA 1
ATOM 1057 C C . LYS A 1 132 ? 17.180 10.608 -13.668 1.00 68.50 132 LYS A C 1
ATOM 1059 O O . LYS A 1 132 ? 17.407 11.788 -13.934 1.00 68.50 132 LYS A O 1
ATOM 1064 N N . PHE A 1 133 ? 16.155 10.207 -12.924 1.00 65.69 133 PHE A N 1
ATOM 1065 C CA . PHE A 1 133 ? 15.227 11.122 -12.275 1.00 65.69 133 PHE A CA 1
ATOM 1066 C C . PHE A 1 133 ? 15.990 12.051 -11.318 1.00 65.69 133 PHE A C 1
ATOM 1068 O O . PHE A 1 133 ? 16.962 11.635 -10.687 1.00 65.69 133 PHE A O 1
ATOM 1075 N N . ILE A 1 134 ? 15.546 13.305 -11.189 1.00 66.44 134 ILE A N 1
ATOM 1076 C CA . ILE A 1 134 ? 16.221 14.314 -10.347 1.00 66.44 134 ILE A CA 1
ATOM 1077 C C . ILE A 1 134 ? 16.205 13.891 -8.866 1.00 66.44 134 ILE A C 1
ATOM 1079 O O . ILE A 1 134 ? 17.112 14.214 -8.102 1.00 66.44 134 ILE A O 1
ATOM 1083 N N . PHE A 1 135 ? 15.180 13.136 -8.462 1.00 65.50 135 PHE A N 1
ATOM 1084 C CA . PHE A 1 135 ? 15.025 12.638 -7.101 1.00 65.50 135 PHE A CA 1
ATOM 1085 C C . PHE A 1 135 ? 15.553 11.212 -6.965 1.00 65.50 135 PHE A C 1
ATOM 1087 O O . PHE A 1 135 ? 15.166 10.312 -7.707 1.00 65.50 135 PHE A O 1
ATOM 1094 N N . ASN A 1 136 ? 16.398 11.000 -5.956 1.00 80.12 136 ASN A N 1
ATOM 1095 C CA . ASN A 1 136 ? 16.879 9.676 -5.588 1.00 80.12 136 ASN A CA 1
ATOM 1096 C C . ASN A 1 136 ? 15.709 8.830 -5.048 1.00 80.12 136 ASN A C 1
ATOM 1098 O O . ASN A 1 136 ? 15.087 9.193 -4.045 1.00 80.12 136 ASN A O 1
ATOM 1102 N N . ALA A 1 137 ? 15.432 7.695 -5.695 1.00 82.00 137 ALA A N 1
ATOM 1103 C CA . ALA A 1 137 ? 14.358 6.774 -5.319 1.00 82.00 137 ALA A CA 1
ATOM 1104 C C . ALA A 1 137 ? 14.453 6.308 -3.853 1.00 82.00 137 ALA A C 1
ATOM 1106 O O . ALA A 1 137 ? 13.425 6.122 -3.198 1.00 82.00 137 ALA A O 1
ATOM 1107 N N . SER A 1 138 ? 15.668 6.202 -3.305 1.00 84.38 138 SER A N 1
ATOM 1108 C CA . SER A 1 138 ? 15.903 5.874 -1.894 1.00 84.38 138 SER A CA 1
ATOM 1109 C C . SER A 1 138 ? 15.397 6.973 -0.951 1.00 84.38 138 SER A C 1
ATOM 1111 O O . SER A 1 138 ? 14.706 6.688 0.030 1.00 84.38 138 SER A O 1
ATOM 1113 N N . ILE A 1 139 ? 15.642 8.248 -1.283 1.00 87.31 139 ILE A N 1
ATOM 1114 C CA . ILE A 1 139 ? 15.137 9.388 -0.499 1.00 87.31 139 ILE A CA 1
ATOM 1115 C C . ILE A 1 139 ? 13.609 9.399 -0.532 1.00 87.31 139 ILE A C 1
ATOM 1117 O O . ILE A 1 139 ? 12.969 9.511 0.514 1.00 87.31 139 ILE A O 1
ATOM 1121 N N . LEU A 1 140 ? 13.016 9.233 -1.717 1.00 89.62 140 LEU A N 1
ATOM 1122 C CA . LEU A 1 140 ? 11.563 9.227 -1.864 1.00 89.62 140 LEU A CA 1
ATOM 1123 C C . LEU A 1 140 ? 10.927 8.069 -1.078 1.00 89.62 140 LEU A C 1
ATOM 1125 O O . LEU A 1 140 ? 9.972 8.284 -0.334 1.00 89.62 140 LEU A O 1
ATOM 1129 N N . SER A 1 141 ? 11.512 6.872 -1.157 1.00 90.19 141 SER A N 1
ATOM 1130 C CA . SER A 1 141 ? 11.087 5.701 -0.380 1.00 90.19 141 SER A CA 1
ATOM 1131 C C . SER A 1 141 ? 11.199 5.935 1.128 1.00 90.19 141 SER A C 1
ATOM 1133 O O . SER A 1 141 ? 10.299 5.560 1.882 1.00 90.19 141 SER A O 1
ATOM 1135 N N . THR A 1 142 ? 12.257 6.611 1.582 1.00 92.19 142 THR A N 1
ATOM 1136 C CA . THR A 1 142 ? 12.447 6.975 2.995 1.00 92.19 142 THR A CA 1
ATOM 1137 C C . THR A 1 142 ? 11.366 7.945 3.471 1.00 92.19 142 THR A C 1
ATOM 1139 O O . THR A 1 142 ? 10.771 7.737 4.529 1.00 92.19 142 THR A O 1
ATOM 1142 N N . VAL A 1 143 ? 11.043 8.970 2.676 1.00 93.69 143 VAL A N 1
ATOM 1143 C CA . VAL A 1 143 ? 9.972 9.931 2.994 1.00 93.69 143 VAL A CA 1
ATOM 1144 C C . VAL A 1 143 ? 8.612 9.233 3.057 1.00 93.69 143 VAL A C 1
ATOM 1146 O O . VAL A 1 143 ? 7.874 9.419 4.026 1.00 93.69 143 VAL A O 1
ATOM 1149 N N . ILE A 1 144 ? 8.291 8.387 2.072 1.00 94.69 144 ILE A N 1
ATOM 1150 C CA . ILE A 1 144 ? 7.047 7.601 2.058 1.00 94.69 144 ILE A CA 1
ATOM 1151 C C . ILE A 1 144 ? 6.980 6.694 3.295 1.00 94.69 144 ILE A C 1
ATOM 1153 O O . ILE A 1 144 ? 5.935 6.629 3.942 1.00 94.69 144 ILE A O 1
ATOM 1157 N N . SER A 1 145 ? 8.093 6.057 3.675 1.00 94.25 145 SER A N 1
ATOM 1158 C CA . SER A 1 145 ? 8.182 5.216 4.877 1.00 94.25 145 SER A CA 1
ATOM 1159 C C . SER A 1 145 ? 7.921 6.011 6.154 1.00 94.25 145 SER A C 1
ATOM 1161 O O . SER A 1 145 ? 7.116 5.589 6.983 1.00 94.25 145 SER A O 1
ATOM 1163 N N . GLY A 1 146 ? 8.536 7.188 6.301 1.00 96.00 146 GLY A N 1
ATOM 1164 C CA . GLY A 1 146 ? 8.303 8.072 7.445 1.00 96.00 146 GLY A CA 1
ATOM 1165 C C . GLY A 1 146 ? 6.839 8.504 7.560 1.00 96.00 146 GLY A C 1
ATOM 1166 O O . GLY A 1 146 ? 6.253 8.445 8.643 1.00 96.00 146 GLY A O 1
ATOM 1167 N N . LEU A 1 147 ? 6.210 8.859 6.435 1.00 95.25 147 LEU A N 1
ATOM 1168 C CA . LEU A 1 147 ? 4.787 9.207 6.392 1.00 95.25 147 LEU A CA 1
ATOM 1169 C C . LEU A 1 147 ? 3.879 8.008 6.700 1.00 95.25 147 LEU A C 1
ATOM 1171 O O . LEU A 1 147 ? 2.873 8.171 7.392 1.00 95.25 147 LEU A O 1
ATOM 1175 N N . LEU A 1 148 ? 4.237 6.804 6.243 1.00 95.56 148 LEU A N 1
ATOM 1176 C CA . LEU A 1 148 ? 3.521 5.577 6.583 1.00 95.56 148 LEU A CA 1
ATOM 1177 C C . LEU A 1 148 ? 3.609 5.289 8.087 1.00 95.56 148 LEU A C 1
ATOM 1179 O O . LEU A 1 148 ? 2.588 5.012 8.712 1.00 95.56 148 LEU A O 1
ATOM 1183 N N . VAL A 1 149 ? 4.792 5.404 8.695 1.00 95.25 149 VAL A N 1
ATOM 1184 C CA . VAL A 1 149 ? 4.961 5.234 10.148 1.00 95.25 149 VAL A CA 1
ATOM 1185 C C . VAL A 1 149 ? 4.112 6.252 10.908 1.00 95.25 149 VAL A C 1
ATOM 1187 O O . VAL A 1 149 ? 3.367 5.873 11.814 1.00 95.25 149 VAL A O 1
ATOM 1190 N N . ALA A 1 150 ? 4.133 7.523 10.498 1.00 94.44 150 ALA A N 1
ATOM 1191 C CA . ALA A 1 150 ? 3.272 8.548 11.081 1.00 94.44 150 ALA A CA 1
ATOM 1192 C C . ALA A 1 150 ? 1.779 8.188 10.946 1.00 94.44 150 ALA A C 1
ATOM 1194 O O . ALA A 1 150 ? 1.022 8.316 11.909 1.00 94.44 150 ALA A O 1
ATOM 1195 N N . TRP A 1 151 ? 1.351 7.669 9.790 1.00 93.75 151 TRP A N 1
ATOM 1196 C CA . TRP A 1 151 ? -0.021 7.204 9.562 1.00 93.75 151 TRP A CA 1
ATOM 1197 C C . TRP A 1 151 ? -0.423 6.044 10.484 1.00 93.75 151 TRP A C 1
ATOM 1199 O O . TRP A 1 151 ? -1.533 6.029 11.026 1.00 93.75 151 TRP A O 1
ATOM 1209 N N . LEU A 1 152 ? 0.480 5.084 10.700 1.00 92.25 152 LEU A N 1
ATOM 1210 C CA . LEU A 1 152 ? 0.270 3.968 11.623 1.00 92.25 152 LEU A CA 1
ATOM 1211 C C . LEU A 1 152 ? 0.155 4.456 13.074 1.00 92.25 152 LEU A C 1
ATOM 1213 O O . LEU A 1 152 ? -0.753 4.035 13.790 1.00 92.25 152 LEU A O 1
ATOM 1217 N N . ILE A 1 153 ? 1.007 5.390 13.503 1.00 91.31 153 ILE A N 1
ATOM 1218 C CA . ILE A 1 153 ? 0.948 5.970 14.855 1.00 91.31 153 ILE A CA 1
ATOM 1219 C C . ILE A 1 153 ? -0.363 6.739 15.061 1.00 91.31 153 ILE A C 1
ATOM 1221 O O . ILE A 1 153 ? -1.040 6.547 16.074 1.00 91.31 153 ILE A O 1
ATOM 1225 N N . LEU A 1 154 ? -0.763 7.564 14.086 1.00 88.62 154 LEU A N 1
ATOM 1226 C CA . LEU A 1 154 ? -2.015 8.323 14.136 1.00 88.62 154 LEU A CA 1
ATOM 1227 C C . LEU A 1 154 ? -3.233 7.412 14.298 1.00 88.62 154 LEU A C 1
ATOM 1229 O O . LEU A 1 154 ? -4.169 7.767 15.011 1.00 88.62 154 LEU A O 1
ATOM 1233 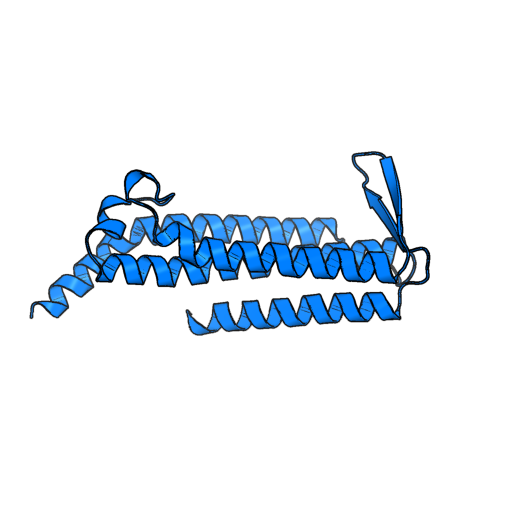N N . PHE A 1 155 ? -3.215 6.224 13.697 1.00 86.75 155 PHE A N 1
ATOM 1234 C CA . PHE A 1 155 ? -4.264 5.230 13.892 1.00 86.75 155 PHE A CA 1
ATOM 1235 C C . PHE A 1 155 ? -4.357 4.768 15.347 1.00 86.75 155 PHE A C 1
ATOM 1237 O O . PHE A 1 155 ? -5.425 4.872 15.955 1.00 86.75 155 PHE A O 1
ATOM 1244 N N . PHE A 1 156 ? -3.253 4.320 15.946 1.00 84.12 156 PHE A N 1
ATOM 1245 C CA . PHE A 1 156 ? -3.265 3.876 17.342 1.00 84.12 156 PHE A CA 1
ATOM 1246 C C . PHE A 1 156 ? -3.648 5.007 18.303 1.00 84.12 156 PHE A C 1
ATOM 1248 O O . PHE A 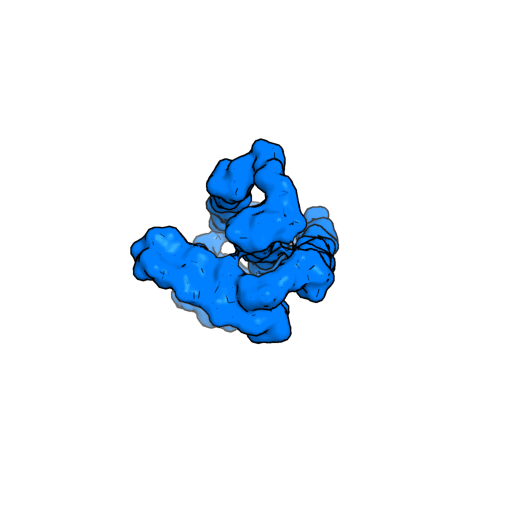1 156 ? -4.457 4.791 19.210 1.00 84.12 156 PHE A O 1
ATOM 1255 N N . ALA A 1 157 ? -3.159 6.225 18.057 1.00 85.31 157 ALA A N 1
ATOM 1256 C CA . ALA A 1 157 ? -3.549 7.410 18.814 1.00 85.31 157 ALA A CA 1
ATOM 1257 C C . ALA A 1 157 ? -5.056 7.695 18.684 1.00 85.31 157 ALA A C 1
ATOM 1259 O O . ALA A 1 157 ? -5.739 7.898 19.688 1.00 85.31 157 ALA A O 1
ATOM 1260 N N . TRP A 1 158 ? -5.615 7.626 17.474 1.00 81.38 158 TRP A N 1
ATOM 1261 C CA . TRP A 1 158 ? -7.037 7.867 17.217 1.00 81.38 158 TRP A CA 1
ATOM 1262 C C . TRP A 1 158 ? -7.950 6.865 17.934 1.00 81.38 158 TRP A C 1
ATOM 1264 O O . TRP A 1 158 ? -8.944 7.254 18.556 1.00 81.38 158 TRP A O 1
ATOM 1274 N N . PHE A 1 159 ? -7.609 5.573 17.890 1.00 79.00 159 PHE A N 1
ATOM 1275 C CA . PHE A 1 159 ? -8.353 4.520 18.593 1.00 79.00 159 PHE A CA 1
ATOM 1276 C C . PHE A 1 159 ? -8.141 4.557 20.114 1.00 79.00 159 PHE A C 1
ATOM 1278 O O . PHE A 1 159 ? -9.016 4.124 20.871 1.00 79.00 159 PHE A O 1
ATOM 1285 N N . GLY A 1 160 ? -7.018 5.118 20.568 1.00 74.44 160 GLY A N 1
ATOM 1286 C CA . GLY A 1 160 ? -6.722 5.375 21.972 1.00 74.44 160 GLY A CA 1
ATOM 1287 C C . GLY A 1 160 ? -7.484 6.571 22.550 1.00 74.44 160 GLY A C 1
ATOM 1288 O O . GLY A 1 160 ? -8.019 6.467 23.652 1.00 74.44 160 GLY A O 1
ATOM 1289 N N . ILE A 1 161 ? -7.585 7.694 21.836 1.00 70.06 161 ILE A N 1
ATOM 1290 C CA . ILE A 1 161 ? -8.115 8.964 22.371 1.00 70.06 161 ILE A CA 1
ATOM 1291 C C . ILE A 1 161 ? -9.653 9.014 22.354 1.00 70.06 161 ILE A C 1
ATOM 1293 O O . ILE A 1 161 ? -10.259 9.522 23.293 1.00 70.06 161 ILE A O 1
ATOM 1297 N N . ASN A 1 162 ? -10.318 8.411 21.362 1.00 61.75 162 ASN A N 1
ATOM 1298 C CA . ASN A 1 162 ? -11.762 8.591 21.113 1.00 61.75 162 ASN A CA 1
ATOM 1299 C C . ASN A 1 162 ? -12.750 8.015 22.151 1.00 61.75 162 ASN A C 1
ATOM 1301 O O . ASN A 1 162 ? -13.962 8.050 21.927 1.00 61.75 162 ASN A O 1
ATOM 1305 N N . LYS A 1 163 ? -12.277 7.540 23.309 1.00 54.84 163 LYS A N 1
ATOM 1306 C CA . LYS A 1 163 ? -13.156 7.155 24.427 1.00 54.84 163 LYS A CA 1
ATOM 1307 C C . LYS A 1 163 ? -14.018 8.349 24.877 1.00 54.84 163 LYS A C 1
ATOM 1309 O O . LYS A 1 163 ? -15.222 8.204 25.048 1.00 54.84 163 LYS A O 1
ATOM 1314 N N . THR A 1 164 ? -13.417 9.536 24.933 1.00 53.25 164 THR A N 1
ATOM 1315 C CA . THR A 1 164 ? -14.047 10.791 25.372 1.00 53.25 164 THR A CA 1
ATOM 1316 C C . THR A 1 164 ? -15.078 11.326 24.374 1.00 53.25 164 THR A C 1
ATOM 1318 O O . THR A 1 164 ? -16.089 11.902 24.768 1.00 53.25 164 THR A O 1
ATOM 1321 N N . ALA A 1 165 ? -14.853 11.121 23.073 1.00 52.44 165 ALA A N 1
ATOM 1322 C CA . ALA A 1 165 ? -15.754 11.601 22.026 1.00 52.44 165 ALA A CA 1
ATOM 1323 C C . ALA A 1 165 ? -17.024 10.743 21.920 1.00 52.44 165 ALA A C 1
ATOM 1325 O O . ALA A 1 165 ? -18.120 11.286 21.813 1.00 52.44 165 ALA A O 1
ATOM 1326 N N . ALA A 1 166 ? -16.911 9.412 22.003 1.00 53.62 166 ALA A N 1
ATOM 1327 C CA . ALA A 1 166 ? -18.101 8.560 21.965 1.00 53.62 166 ALA A CA 1
ATOM 1328 C C . ALA A 1 166 ? -18.842 8.480 23.314 1.00 53.62 166 ALA A C 1
ATOM 1330 O O . ALA A 1 166 ? -20.033 8.174 23.321 1.00 53.62 166 ALA A O 1
ATOM 1331 N N . GLU A 1 167 ? -18.196 8.815 24.440 1.00 55.28 167 GLU A N 1
ATOM 1332 C CA . GLU A 1 167 ? -18.912 9.126 25.688 1.00 55.28 167 GLU A CA 1
ATOM 1333 C C . GLU A 1 167 ? -19.777 10.390 25.540 1.00 55.28 167 GLU A C 1
ATOM 1335 O O . GLU A 1 167 ? -20.942 10.347 25.926 1.00 55.28 167 GLU A O 1
ATOM 1340 N N . LYS A 1 168 ? -19.290 11.459 24.885 1.00 53.50 168 LYS A N 1
ATOM 1341 C CA . LYS A 1 168 ? -20.100 12.662 24.593 1.00 53.50 168 LYS A CA 1
ATOM 1342 C C . LYS A 1 168 ? -21.310 12.386 23.690 1.00 53.50 168 LYS A C 1
ATOM 1344 O O . LYS A 1 168 ? -22.412 12.802 24.026 1.00 53.50 168 LYS A O 1
ATOM 1349 N N . VAL A 1 169 ? -21.138 11.625 22.604 1.00 54.16 169 VAL A N 1
ATOM 1350 C CA . VAL A 1 169 ? -22.247 11.276 21.684 1.00 54.16 169 VAL A CA 1
ATOM 1351 C C . VAL A 1 169 ? -23.344 10.461 22.390 1.00 54.16 169 VAL A C 1
ATOM 1353 O O . VAL A 1 169 ? -24.522 10.599 22.073 1.00 54.16 169 VAL A O 1
ATOM 1356 N N . ARG A 1 170 ? -22.985 9.633 23.383 1.00 49.59 170 ARG A N 1
ATOM 1357 C CA . ARG A 1 170 ? -23.961 8.859 24.164 1.00 49.59 170 ARG A CA 1
ATOM 1358 C C . ARG A 1 170 ? -24.795 9.742 25.101 1.00 49.59 170 ARG A C 1
ATOM 1360 O O . ARG A 1 170 ? -25.976 9.460 25.268 1.00 49.59 170 ARG A O 1
ATOM 1367 N N . VAL A 1 171 ? -24.208 10.799 25.669 1.00 53.31 171 VAL A N 1
ATOM 1368 C CA . VAL A 1 171 ? -24.904 11.749 26.559 1.00 53.31 171 VAL A CA 1
ATOM 1369 C C . VAL A 1 171 ? -25.918 12.605 25.793 1.00 53.31 171 VAL A C 1
ATOM 1371 O O . VAL A 1 171 ? -26.992 12.879 26.315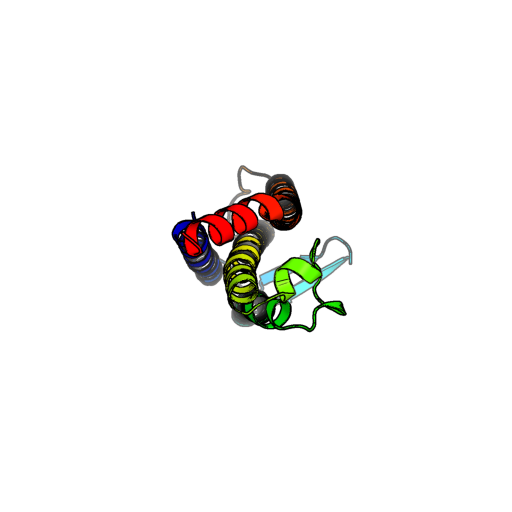 1.00 53.31 171 VAL A O 1
ATOM 1374 N N . GLU A 1 172 ? -25.621 12.985 24.550 1.00 49.59 172 GLU A N 1
ATOM 1375 C CA . GLU A 1 172 ? -26.549 13.768 23.720 1.00 49.59 172 GLU A CA 1
ATOM 1376 C C . GLU A 1 172 ? -27.712 12.935 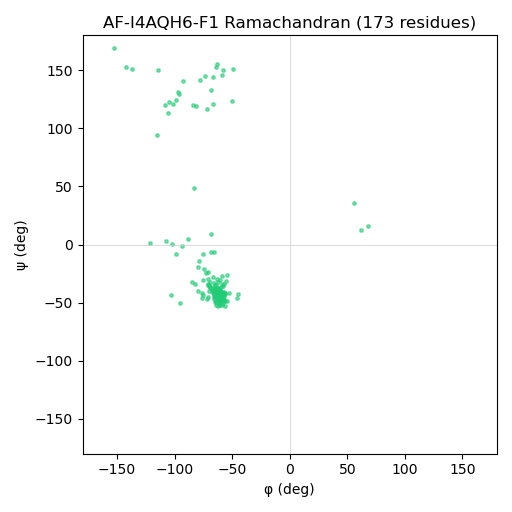23.164 1.00 49.59 172 GLU A C 1
ATOM 1378 O O . GLU A 1 172 ? -28.807 13.456 23.036 1.00 49.59 172 GLU A O 1
ATOM 1383 N N . SER A 1 173 ? -27.521 11.637 22.899 1.00 52.12 173 SER A N 1
ATOM 1384 C CA . SER A 1 173 ? -28.605 10.751 22.426 1.00 52.12 173 SER A CA 1
ATOM 1385 C C . SER A 1 173 ? -29.621 10.332 23.501 1.00 52.12 173 SER A C 1
ATOM 1387 O O . SER A 1 173 ? -30.595 9.653 23.189 1.00 52.12 173 SER A O 1
ATOM 1389 N N . GLN A 1 174 ? -29.343 10.649 24.769 1.00 50.69 174 GLN A N 1
ATOM 1390 C CA . GLN A 1 174 ? -30.200 10.338 25.921 1.00 50.69 174 GLN A CA 1
ATOM 1391 C C . GLN A 1 174 ? -30.900 11.580 26.498 1.00 50.69 174 GLN A C 1
ATOM 1393 O O . GLN A 1 174 ? -31.584 11.463 27.514 1.00 50.69 174 GLN A O 1
ATOM 1398 N N . LYS A 1 175 ? -30.706 12.748 25.878 1.00 45.38 175 LYS A N 1
ATOM 1399 C CA . LYS A 1 175 ? -31.498 13.960 26.103 1.00 45.38 175 LYS A CA 1
ATOM 1400 C C . LYS A 1 175 ? -32.539 14.089 25.001 1.00 45.38 175 LYS A C 1
ATOM 1402 O O . LYS A 1 175 ? -33.618 14.623 25.321 1.00 45.38 175 LYS A O 1
#

Sequence (175 aa):
MIKFIKFIWMFSMVAVMGVLLYENVILQPPVTIKIDDIGGVFSLSKNSFFYLFLAVIVVLNGMLLILGTVVPTLPEQFLPIPKRKFWAKNQATRQLLLKNFKLWTKGIGIFINLFIMVYLVSIQIDNGATPKFIFNASILSTVISGLLVAWLILFFAWFGINKTAAEKVRVESQK

Nearest PDB structures (foldseek):
  6qm6-assembly1_B  TM=1.813E-01  e=2.993E+00  Fusarium vanettenii 77-13-4

Solvent-accessible surface area (backbone atoms only — not comparable to full-atom values): 9642 Å² total; per-residue (Å²): 110,78,69,53,53,56,48,51,29,54,50,33,53,52,49,36,48,51,50,52,55,48,48,70,66,62,58,61,74,67,40,53,47,77,42,84,94,74,78,44,76,46,76,31,52,58,66,57,49,52,53,49,52,51,48,51,54,51,50,56,49,48,51,34,58,49,49,20,55,50,53,59,66,45,60,53,92,70,35,95,54,62,65,29,72,63,42,59,64,44,71,69,43,29,51,51,46,28,55,52,41,39,50,50,33,37,53,52,44,34,53,52,34,50,52,51,42,50,52,52,53,50,41,37,40,77,62,64,63,44,78,80,65,94,66,58,62,67,58,55,51,49,52,51,48,54,52,48,51,51,53,55,51,51,49,56,50,51,56,57,58,48,62,65,57,56,52,50,56,54,59,62,75,75,108

Mean predicted aligned error: 7.06 Å

pLDDT: mean 86.35, std 12.77, range [45.38, 97.62]

Secondary structure (DSSP, 8-state):
-HHHHHHHHHHHHHHHHHHHHHHHHHPPSSEEEEETTTTEEEEE-HHHHHHHHHHHHHHHHHHHHHHHHHGGGS-GGG--STTHHHHTSSHHHHHHHHHHHHHHHHHHHHHHHHHHHHHHHHHHHHTTSSPPPSS-HHHHHHHHHHHHHHHHHHHHHHHHHTHHHHHHHHHHTT-

Organism: Bernardetia litoralis (strain ATCC 23117 / DSM 6794 / NBRC 15988 / NCIMB 1366 / Fx l1 / Sio-4) (NCBI:txid880071)

Radius of gyration: 20.43 Å; Cα contacts (8 Å, |Δi|>4): 148; chains: 1; bounding box: 54×26×51 Å

Foldseek 3Di:
DLVVLVVLLVVLLVVLVVLLVVCLVQFDPQQWDADPVPRDIDTHDSVRVSVVLVCVLCVLLVVLQCCLQVLLVDPLVSNPAPPSCQCNVDPVSSVVSSSVSNSLSSVVSSLVSQLSSLSSVVSCVVSVSDPDDPDDSVVSNVVSVVVNVVSVVVVRVVRVPCPVVVVVVVVVVVD